Protein AF-A0A1I0YU91-F1 (afdb_monomer_lite)

Sequence (178 aa):
MAIYSHGQEFSTRDGQRTQSIIDIECTSETIYVFPGTLSENDIVLKYRANNSRRRTPKHIHFTIDLLIKKEHNATLVNSFIDTLLTRWNSIQGLTSRDYNLLLNNLVISRDAQILQDYRELNNYGDYSVEFLLNFGELLMLQEKTNRADAYMFRNVMTNIRNDGDIYSIVSSATHNGR

Structure (mmCIF, N/CA/C/O backbone):
data_AF-A0A1I0YU91-F1
#
_entry.id   AF-A0A1I0YU91-F1
#
loop_
_atom_site.group_PDB
_atom_site.id
_atom_site.type_symbol
_atom_site.label_atom_id
_atom_site.label_alt_id
_atom_site.label_comp_id
_atom_site.label_asym_id
_atom_site.label_entity_id
_atom_site.label_seq_id
_atom_site.pdbx_PDB_ins_code
_atom_site.Cartn_x
_atom_site.Cartn_y
_atom_site.Cartn_z
_atom_site.occupancy
_atom_site.B_iso_or_equiv
_atom_site.auth_seq_id
_atom_site.auth_comp_id
_atom_site.auth_asym_id
_atom_site.auth_atom_id
_atom_site.pdbx_PDB_model_num
ATOM 1 N N . MET A 1 1 ? 7.831 -5.182 13.499 1.00 86.50 1 MET A N 1
ATOM 2 C CA . MET A 1 1 ? 8.518 -4.333 12.512 1.00 86.50 1 MET A CA 1
ATOM 3 C C . MET A 1 1 ? 8.938 -5.234 11.381 1.00 86.50 1 MET A C 1
ATOM 5 O O . MET A 1 1 ? 9.572 -6.251 11.650 1.00 86.50 1 MET A O 1
ATOM 9 N N . ALA A 1 2 ? 8.550 -4.864 10.164 1.00 94.88 2 ALA A N 1
ATOM 10 C CA . ALA A 1 2 ? 8.767 -5.681 8.988 1.00 94.88 2 ALA A CA 1
ATOM 11 C C . ALA A 1 2 ? 10.259 -5.814 8.674 1.00 94.88 2 ALA A C 1
ATOM 13 O O . ALA A 1 2 ? 11.050 -4.903 8.944 1.00 94.88 2 ALA A O 1
ATOM 14 N N . ILE A 1 3 ? 10.628 -6.944 8.078 1.00 97.12 3 ILE A N 1
ATOM 15 C CA . ILE A 1 3 ? 11.979 -7.203 7.585 1.00 97.12 3 ILE A CA 1
ATOM 16 C C . ILE A 1 3 ? 11.987 -6.960 6.079 1.00 97.12 3 ILE A C 1
ATOM 18 O O . ILE A 1 3 ? 11.146 -7.482 5.352 1.00 97.12 3 ILE A O 1
ATOM 22 N N . TYR A 1 4 ? 12.948 -6.165 5.615 1.00 97.94 4 TYR A N 1
ATOM 23 C CA . TYR A 1 4 ? 13.110 -5.796 4.211 1.00 97.94 4 TYR A CA 1
ATOM 24 C C . TYR A 1 4 ? 14.356 -6.483 3.665 1.00 97.94 4 TYR A C 1
ATOM 26 O O . TYR A 1 4 ? 15.432 -6.379 4.258 1.00 97.94 4 TYR A O 1
ATOM 34 N N . SER A 1 5 ? 14.220 -7.184 2.545 1.00 97.75 5 SER A N 1
ATOM 35 C CA . SER A 1 5 ? 15.325 -7.915 1.929 1.00 97.75 5 SER A CA 1
ATOM 36 C C . SER A 1 5 ? 15.319 -7.765 0.414 1.00 97.75 5 SER A C 1
ATOM 38 O O . SER A 1 5 ? 14.278 -7.521 -0.200 1.00 97.75 5 SER A O 1
ATOM 40 N N . HIS A 1 6 ? 16.500 -7.889 -0.197 1.00 97.75 6 HIS A N 1
ATOM 41 C CA . HIS A 1 6 ? 16.594 -7.985 -1.652 1.00 97.75 6 HIS A CA 1
ATOM 42 C C . HIS A 1 6 ? 15.742 -9.158 -2.120 1.00 97.75 6 HIS A C 1
ATOM 44 O O . HIS A 1 6 ? 15.790 -10.220 -1.501 1.00 97.75 6 HIS A O 1
ATOM 50 N N . GLY A 1 7 ? 14.982 -8.959 -3.193 1.00 94.62 7 GLY A N 1
ATOM 51 C CA . GLY A 1 7 ? 14.026 -9.961 -3.632 1.00 94.62 7 GLY A CA 1
ATOM 52 C C . GLY A 1 7 ? 14.691 -11.291 -3.979 1.00 94.62 7 GLY A C 1
ATOM 53 O O . GLY A 1 7 ? 15.683 -11.333 -4.705 1.00 94.62 7 GLY A O 1
ATOM 54 N N . GLN A 1 8 ? 14.163 -12.384 -3.442 1.00 94.44 8 GLN A N 1
ATOM 55 C CA . GLN A 1 8 ? 14.633 -13.756 -3.675 1.00 94.44 8 GLN A CA 1
ATOM 56 C C . GLN A 1 8 ? 13.560 -14.601 -4.362 1.00 94.44 8 GLN A C 1
ATOM 58 O O . GLN A 1 8 ? 13.824 -15.703 -4.849 1.00 94.44 8 GLN A O 1
ATOM 63 N N . GLU A 1 9 ? 12.339 -14.078 -4.420 1.00 95.44 9 GLU A N 1
ATOM 64 C CA . GLU A 1 9 ? 11.201 -14.753 -4.999 1.00 95.44 9 GLU A CA 1
ATOM 65 C C . GLU A 1 9 ? 11.115 -14.578 -6.505 1.00 95.44 9 GLU A C 1
ATOM 67 O O . GLU A 1 9 ? 11.491 -13.564 -7.087 1.00 95.44 9 GLU A O 1
ATOM 72 N N . PHE A 1 10 ? 10.539 -15.585 -7.155 1.00 94.00 10 PHE A N 1
ATOM 73 C CA . PHE A 1 10 ? 10.333 -15.572 -8.594 1.00 94.00 10 PHE A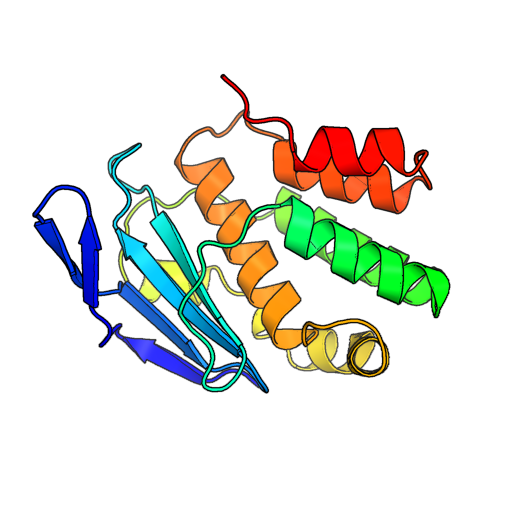 CA 1
ATOM 74 C C . PHE A 1 10 ? 8.849 -15.635 -8.928 1.00 94.00 10 PHE A C 1
ATOM 76 O O . PHE A 1 10 ? 8.046 -16.277 -8.245 1.00 94.00 10 PHE A O 1
ATOM 83 N N . SER A 1 11 ? 8.478 -14.977 -10.017 1.00 90.38 11 SER A N 1
ATOM 84 C CA . SER A 1 11 ? 7.151 -15.041 -10.607 1.00 90.38 11 SER A CA 1
ATOM 85 C C . SER A 1 11 ? 7.287 -15.247 -12.107 1.00 90.38 11 SER A C 1
ATOM 87 O O . SER A 1 11 ? 8.158 -14.668 -12.741 1.00 90.38 11 SER A O 1
ATOM 89 N N . THR A 1 12 ? 6.403 -16.055 -12.688 1.00 87.12 12 THR A N 1
ATOM 90 C CA . THR A 1 12 ? 6.290 -16.161 -14.147 1.00 87.12 12 THR A CA 1
ATOM 91 C C . THR A 1 12 ? 5.078 -15.364 -14.605 1.00 87.12 12 THR A C 1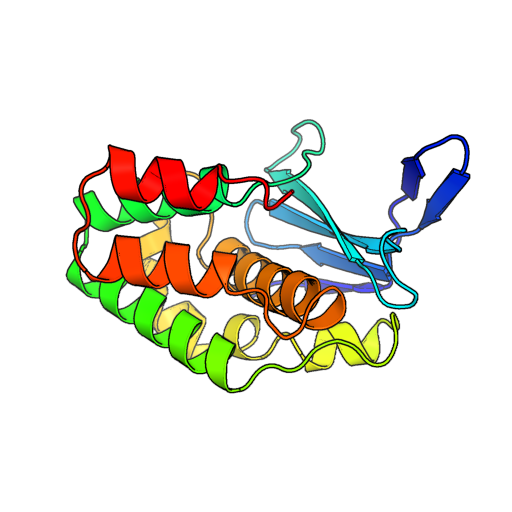
ATOM 93 O O . THR A 1 12 ? 3.994 -15.508 -14.033 1.00 87.12 12 THR A O 1
ATOM 96 N N . ARG A 1 13 ? 5.265 -14.504 -15.603 1.00 76.75 13 ARG A N 1
ATOM 97 C CA . ARG A 1 13 ? 4.205 -13.752 -16.280 1.00 76.75 13 ARG A CA 1
ATOM 98 C C . ARG A 1 13 ? 4.526 -13.740 -17.771 1.00 76.75 13 ARG A C 1
ATOM 100 O O . ARG A 1 13 ? 5.659 -13.459 -18.135 1.00 76.75 13 ARG A O 1
ATOM 107 N N . ASP A 1 14 ? 3.557 -14.108 -18.605 1.00 76.38 14 ASP A N 1
ATOM 108 C CA . A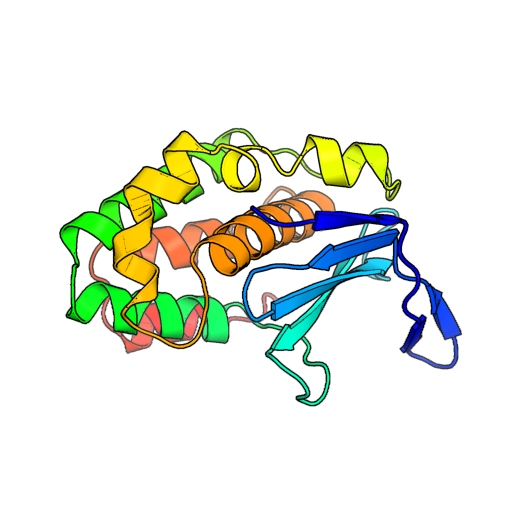SP A 1 14 ? 3.695 -14.124 -20.070 1.00 76.38 14 ASP A CA 1
ATOM 109 C C . ASP A 1 14 ? 4.936 -14.901 -20.567 1.00 76.38 14 ASP A C 1
ATOM 111 O O . ASP A 1 14 ? 5.626 -14.503 -21.499 1.00 76.38 14 ASP A O 1
ATOM 115 N N . GLY A 1 15 ? 5.257 -16.015 -19.894 1.00 80.06 15 GLY A N 1
ATOM 116 C CA . GLY A 1 15 ? 6.422 -16.859 -20.196 1.00 80.06 15 GLY A CA 1
ATOM 117 C C . GLY A 1 15 ? 7.768 -16.314 -19.703 1.00 80.06 15 GLY A C 1
ATOM 118 O O . GLY A 1 15 ? 8.759 -17.040 -19.730 1.00 80.06 15 GLY A O 1
ATOM 119 N N . GLN A 1 16 ? 7.815 -15.082 -19.191 1.00 84.44 16 GLN A N 1
ATOM 120 C CA . GLN A 1 16 ? 9.017 -14.489 -18.615 1.00 84.44 16 GLN A CA 1
ATOM 121 C C . GLN A 1 16 ? 9.064 -14.705 -17.104 1.00 84.44 16 GLN A C 1
ATOM 123 O O . GLN A 1 16 ? 8.110 -14.421 -16.373 1.00 84.44 16 GLN A O 1
ATOM 128 N N . ARG A 1 17 ? 10.201 -15.217 -16.627 1.00 91.50 17 ARG A N 1
ATOM 129 C CA . ARG A 1 17 ? 10.486 -15.375 -15.200 1.00 91.50 17 ARG A CA 1
ATOM 130 C C . ARG A 1 17 ? 11.158 -14.105 -14.691 1.00 91.50 17 ARG A C 1
ATOM 132 O O . ARG A 1 17 ? 12.274 -13.800 -15.097 1.00 91.50 17 ARG A O 1
ATOM 139 N N . THR A 1 18 ? 10.493 -13.397 -13.787 1.00 93.00 18 THR A N 1
ATOM 140 C CA . THR A 1 18 ? 11.031 -12.213 -13.114 1.00 93.00 18 THR A CA 1
ATOM 141 C C . THR A 1 18 ? 11.315 -12.520 -11.651 1.00 93.00 18 THR A C 1
ATOM 143 O O . THR A 1 18 ? 10.581 -13.272 -11.002 1.00 93.00 18 THR A O 1
ATOM 146 N N . GLN A 1 19 ? 12.409 -11.961 -11.145 1.00 95.81 19 GLN A N 1
ATOM 147 C CA . GLN A 1 19 ? 12.736 -11.953 -9.722 1.00 95.81 19 GLN A CA 1
ATOM 148 C C . GLN A 1 19 ? 12.067 -10.742 -9.066 1.00 95.81 19 GLN A C 1
ATOM 150 O O . GLN A 1 19 ? 11.861 -9.718 -9.727 1.00 95.81 19 GLN A O 1
ATOM 155 N N . SER A 1 20 ? 11.689 -10.855 -7.798 1.00 97.50 20 SER A N 1
ATOM 156 C CA . SER A 1 20 ? 11.265 -9.699 -7.019 1.00 97.50 20 SER A CA 1
ATOM 157 C C . SER A 1 20 ? 12.436 -8.735 -6.808 1.00 97.50 20 SER A C 1
ATOM 159 O O . SER A 1 20 ? 13.605 -9.111 -6.829 1.00 97.50 20 SER A O 1
ATOM 161 N N . ILE A 1 21 ? 12.115 -7.459 -6.637 1.00 97.62 21 ILE A N 1
ATOM 162 C CA . ILE A 1 21 ? 13.064 -6.383 -6.356 1.00 97.62 21 ILE A CA 1
ATOM 163 C C . ILE A 1 21 ? 13.286 -6.295 -4.842 1.00 97.62 21 ILE A C 1
ATOM 165 O O . ILE A 1 21 ? 14.420 -6.215 -4.373 1.00 97.62 21 ILE A O 1
ATOM 169 N N . ILE A 1 22 ? 12.191 -6.346 -4.081 1.00 98.25 22 ILE A N 1
ATOM 170 C CA . ILE A 1 22 ? 12.165 -6.311 -2.620 1.00 98.25 22 ILE A CA 1
ATOM 171 C C . ILE A 1 22 ? 11.114 -7.294 -2.103 1.00 98.25 22 ILE A C 1
ATOM 173 O O . ILE A 1 22 ? 9.990 -7.342 -2.621 1.00 98.25 22 ILE A O 1
ATOM 177 N N . ASP A 1 23 ? 11.502 -8.043 -1.074 1.00 97.81 23 ASP A N 1
ATOM 178 C CA . ASP A 1 23 ? 10.632 -8.921 -0.298 1.00 97.81 23 ASP A CA 1
ATOM 179 C C . ASP A 1 23 ? 10.502 -8.340 1.114 1.00 97.81 23 ASP A C 1
ATOM 181 O O . ASP A 1 23 ? 11.503 -8.002 1.756 1.00 97.81 23 ASP A O 1
ATOM 185 N N . ILE A 1 24 ? 9.259 -8.185 1.572 1.00 97.81 24 ILE A N 1
ATOM 186 C CA . ILE A 1 24 ? 8.913 -7.539 2.839 1.00 97.81 24 ILE A CA 1
ATOM 187 C C . ILE A 1 24 ? 8.158 -8.544 3.696 1.00 97.81 24 ILE A C 1
ATOM 189 O O . ILE A 1 24 ? 7.021 -8.901 3.384 1.00 97.81 24 ILE A O 1
ATOM 193 N N . GLU A 1 25 ? 8.782 -8.997 4.772 1.00 96.75 25 GLU A N 1
ATOM 194 C CA . GLU A 1 25 ? 8.171 -9.893 5.748 1.00 96.75 25 GLU A CA 1
ATOM 195 C C . GLU A 1 25 ? 7.505 -9.060 6.842 1.00 96.75 25 GLU A C 1
ATOM 197 O O . GLU A 1 25 ? 8.177 -8.458 7.679 1.00 96.75 25 GLU A O 1
ATOM 202 N N . CYS A 1 26 ? 6.177 -8.997 6.802 1.00 95.06 26 CYS A N 1
ATOM 203 C CA . CYS A 1 26 ? 5.336 -8.457 7.860 1.00 95.06 26 CYS A CA 1
ATOM 204 C C . CYS A 1 26 ? 5.009 -9.553 8.892 1.00 95.06 26 CYS A C 1
ATOM 206 O O . CYS A 1 26 ? 5.435 -10.702 8.781 1.00 95.06 26 CYS A O 1
ATOM 208 N N . THR A 1 27 ? 4.204 -9.199 9.891 1.00 89.44 27 THR A N 1
ATOM 209 C CA . THR A 1 27 ? 3.836 -10.079 11.010 1.00 89.44 27 THR A CA 1
ATOM 210 C C . THR A 1 27 ? 3.194 -11.405 10.571 1.00 89.44 27 THR A C 1
ATOM 212 O O . THR A 1 27 ? 3.602 -12.461 11.049 1.00 89.44 27 THR A O 1
ATOM 215 N N . SER A 1 28 ? 2.213 -11.372 9.664 1.00 89.38 28 SER A N 1
ATOM 216 C CA . SER A 1 28 ? 1.515 -12.567 9.147 1.00 89.38 28 SER A CA 1
ATOM 217 C C . SER A 1 28 ? 1.539 -12.665 7.621 1.00 89.38 28 SER A C 1
ATOM 219 O O . SER A 1 28 ? 1.053 -13.635 7.034 1.00 89.38 28 SER A O 1
ATOM 221 N N . GLU A 1 29 ? 2.109 -11.668 6.954 1.00 94.00 29 GLU A N 1
ATOM 222 C CA . GLU A 1 29 ? 2.098 -11.525 5.509 1.00 94.00 29 GLU A CA 1
ATOM 223 C C . GLU A 1 29 ? 3.507 -11.321 4.970 1.00 94.00 29 GLU A C 1
ATOM 225 O O . GLU A 1 29 ? 4.351 -10.698 5.599 1.00 94.00 29 GLU A O 1
ATOM 230 N N . THR A 1 30 ? 3.748 -11.780 3.749 1.00 95.75 30 THR A N 1
ATOM 231 C CA . THR A 1 30 ? 4.932 -11.392 2.984 1.00 95.75 30 THR A CA 1
ATOM 232 C C . THR A 1 30 ? 4.489 -10.682 1.717 1.00 95.75 30 THR A C 1
ATOM 234 O O . THR A 1 30 ? 3.670 -11.224 0.966 1.00 95.75 30 THR A O 1
ATOM 237 N N . ILE A 1 31 ? 5.015 -9.484 1.474 1.00 96.44 31 ILE A N 1
ATOM 238 C CA . ILE A 1 31 ? 4.817 -8.719 0.241 1.00 96.44 31 ILE A CA 1
ATOM 239 C C . ILE A 1 31 ? 6.029 -8.936 -0.662 1.00 96.44 31 ILE A C 1
ATOM 241 O O . ILE A 1 31 ? 7.169 -8.926 -0.215 1.00 96.44 31 ILE A O 1
ATOM 245 N N . TYR A 1 32 ? 5.764 -9.104 -1.949 1.00 97.06 32 TYR A N 1
ATOM 246 C CA . TYR A 1 32 ? 6.754 -9.288 -2.996 1.00 97.06 32 TYR A CA 1
ATOM 247 C C . TYR A 1 32 ? 6.515 -8.241 -4.076 1.00 97.06 32 TYR A C 1
ATOM 249 O O . TYR A 1 32 ? 5.424 -8.180 -4.658 1.00 97.06 32 TYR A O 1
ATOM 257 N N . VAL A 1 33 ? 7.529 -7.435 -4.368 1.00 97.38 33 VAL A N 1
ATOM 258 C CA . VAL A 1 33 ? 7.449 -6.401 -5.403 1.00 97.38 33 VAL A CA 1
ATOM 259 C C . VAL A 1 33 ? 8.194 -6.889 -6.634 1.00 97.38 33 VAL A C 1
ATOM 261 O O . VAL A 1 33 ? 9.400 -7.089 -6.586 1.00 97.38 33 VAL A O 1
ATOM 264 N N . PHE A 1 34 ? 7.490 -7.093 -7.742 1.00 96.12 34 PHE A N 1
ATOM 265 C CA . PHE A 1 34 ? 8.072 -7.541 -9.009 1.00 96.12 34 PHE A CA 1
ATOM 266 C C . PHE A 1 34 ? 8.144 -6.398 -10.024 1.00 96.12 34 PHE A C 1
ATOM 268 O O . PHE A 1 34 ? 7.319 -5.485 -9.964 1.00 96.12 34 PHE A O 1
ATOM 275 N N . PRO A 1 35 ? 9.047 -6.468 -11.017 1.00 95.06 35 PRO A N 1
ATOM 276 C CA . PRO A 1 35 ? 8.972 -5.609 -12.189 1.00 95.06 35 PRO A CA 1
ATOM 277 C C . PRO A 1 35 ? 7.639 -5.812 -12.922 1.00 95.06 35 PRO A C 1
ATOM 279 O O . PRO A 1 35 ? 7.258 -6.935 -13.265 1.00 95.06 35 PRO A O 1
ATOM 282 N N . GLY A 1 36 ? 6.923 -4.716 -13.137 1.00 92.62 36 GLY A N 1
ATOM 283 C CA . GLY A 1 36 ? 5.753 -4.630 -13.995 1.00 92.62 36 GLY A CA 1
ATOM 284 C C . GLY A 1 36 ? 6.094 -4.327 -15.455 1.00 92.62 36 GLY A C 1
ATOM 285 O O . GLY A 1 36 ? 7.263 -4.233 -15.840 1.00 92.62 36 GLY A O 1
ATOM 286 N N . THR A 1 37 ? 5.055 -4.208 -16.277 1.00 90.81 37 THR A N 1
ATOM 287 C CA . THR A 1 37 ? 5.162 -4.086 -17.742 1.00 90.81 37 THR A CA 1
ATOM 288 C C . THR A 1 37 ? 4.408 -2.882 -18.301 1.00 90.81 37 THR A C 1
ATOM 290 O O . THR A 1 37 ? 4.426 -2.682 -19.510 1.00 90.81 37 THR A O 1
ATOM 293 N N . LEU A 1 38 ? 3.709 -2.110 -17.461 1.00 88.69 38 LEU A N 1
ATOM 294 C CA . LEU A 1 38 ? 2.904 -0.972 -17.909 1.00 88.69 38 LEU A CA 1
ATOM 295 C C . LEU A 1 38 ? 3.769 0.240 -18.294 1.00 88.69 38 LEU A C 1
ATOM 297 O O . LEU A 1 38 ? 3.427 0.970 -19.218 1.00 88.69 38 LEU A O 1
ATOM 301 N N . SER A 1 39 ? 4.892 0.437 -17.603 1.00 90.69 39 SER A N 1
ATOM 302 C CA . SER A 1 39 ? 5.862 1.512 -17.828 1.00 90.69 39 SER A CA 1
ATOM 303 C C . SER A 1 39 ? 7.278 1.061 -17.442 1.00 90.69 39 SER A C 1
ATOM 305 O O . SER A 1 39 ? 7.458 0.007 -16.823 1.00 90.69 39 SER A O 1
ATOM 307 N N . GLU A 1 40 ? 8.296 1.858 -17.788 1.00 91.75 40 GLU A N 1
ATOM 308 C CA . GLU A 1 40 ? 9.706 1.555 -17.486 1.00 91.75 40 GLU A CA 1
ATOM 309 C C . GLU A 1 40 ? 9.974 1.366 -15.992 1.00 91.75 40 GLU A C 1
ATOM 311 O O . GLU A 1 40 ? 10.864 0.596 -15.644 1.00 91.75 40 GLU A O 1
ATOM 316 N N . ASN A 1 41 ? 9.194 2.007 -15.117 1.00 94.75 41 ASN A N 1
ATOM 317 C CA . ASN A 1 41 ? 9.340 1.889 -13.669 1.00 94.75 41 ASN A CA 1
ATOM 318 C C . ASN A 1 41 ? 8.147 1.220 -12.974 1.00 94.75 41 ASN A C 1
ATOM 320 O O . ASN A 1 41 ? 8.078 1.198 -11.747 1.00 94.75 41 ASN A O 1
ATOM 324 N N . ASP A 1 42 ? 7.253 0.592 -13.741 1.00 93.75 42 ASP A N 1
ATOM 325 C CA . ASP A 1 42 ? 6.087 -0.115 -13.212 1.00 93.75 42 ASP A CA 1
ATOM 326 C C . ASP A 1 42 ? 6.479 -1.246 -12.255 1.00 93.75 42 ASP A C 1
ATOM 328 O O . ASP A 1 42 ? 7.371 -2.053 -12.541 1.00 93.75 42 ASP A O 1
ATOM 332 N N . ILE A 1 43 ? 5.750 -1.365 -11.154 1.00 94.94 43 ILE A N 1
ATOM 333 C CA . ILE A 1 43 ? 5.898 -2.448 -10.187 1.00 94.94 43 ILE A CA 1
ATOM 334 C C . ILE A 1 43 ? 4.588 -3.216 -10.059 1.00 94.94 43 ILE A C 1
ATOM 336 O O . ILE A 1 43 ? 3.497 -2.661 -10.129 1.00 94.94 43 ILE A O 1
ATOM 340 N N . VAL A 1 44 ? 4.694 -4.520 -9.835 1.00 93.69 44 VAL A N 1
ATOM 341 C CA . VAL A 1 44 ? 3.555 -5.401 -9.589 1.00 93.69 44 VAL A CA 1
ATOM 342 C C . VAL A 1 44 ? 3.689 -5.989 -8.204 1.00 93.69 44 VAL A C 1
ATOM 344 O O . VAL A 1 44 ? 4.654 -6.687 -7.894 1.00 93.69 44 VAL A O 1
ATOM 347 N N . LEU A 1 45 ? 2.671 -5.749 -7.389 1.00 94.12 45 LEU A N 1
ATOM 348 C CA . LEU A 1 45 ? 2.619 -6.267 -6.037 1.00 94.12 45 LEU A CA 1
ATOM 349 C C . LEU A 1 45 ? 2.013 -7.667 -6.035 1.00 94.12 45 LEU A C 1
ATOM 351 O O . LEU A 1 45 ? 0.994 -7.948 -6.673 1.00 94.12 45 LEU A O 1
ATOM 355 N N . LYS A 1 46 ? 2.633 -8.555 -5.271 1.00 94.19 46 LYS A N 1
ATOM 356 C CA . LYS A 1 46 ? 2.042 -9.817 -4.845 1.00 94.19 46 LYS A CA 1
ATOM 357 C C . LYS A 1 46 ? 2.209 -9.939 -3.346 1.00 94.19 46 LYS A C 1
ATOM 359 O O . LYS A 1 46 ? 3.132 -9.377 -2.778 1.00 94.19 46 LYS A O 1
ATOM 364 N N . TYR A 1 47 ? 1.343 -10.706 -2.710 1.00 94.12 47 TYR A N 1
ATOM 365 C CA . TYR A 1 47 ? 1.513 -11.021 -1.300 1.00 94.12 47 TYR A CA 1
ATOM 366 C C . TYR A 1 47 ? 1.093 -12.448 -1.003 1.00 94.12 47 TYR A C 1
ATOM 368 O O . TYR A 1 47 ? 0.427 -13.114 -1.805 1.00 94.12 47 TYR A O 1
ATOM 376 N N . ARG A 1 48 ? 1.502 -12.919 0.163 1.00 92.44 48 ARG A N 1
ATOM 377 C CA . ARG A 1 48 ? 1.093 -14.190 0.732 1.00 92.44 48 ARG A CA 1
ATOM 378 C C . ARG A 1 48 ? 0.785 -13.959 2.206 1.00 92.44 48 ARG A C 1
ATOM 380 O O . ARG A 1 48 ? 1.668 -13.535 2.933 1.00 92.44 48 ARG A O 1
ATOM 387 N N . ALA A 1 49 ? -0.441 -14.247 2.630 1.00 88.06 49 ALA A N 1
ATOM 388 C CA . ALA A 1 49 ? -0.785 -14.311 4.048 1.00 88.06 49 ALA A CA 1
ATOM 389 C C . ALA A 1 49 ? -0.540 -15.740 4.547 1.00 88.06 49 ALA A C 1
ATOM 391 O O . ALA A 1 49 ? -1.075 -16.687 3.961 1.00 88.06 49 ALA A O 1
ATOM 392 N N . ASN A 1 50 ? 0.261 -15.924 5.592 1.00 78.12 50 ASN A N 1
ATOM 393 C CA . ASN A 1 50 ? 0.628 -17.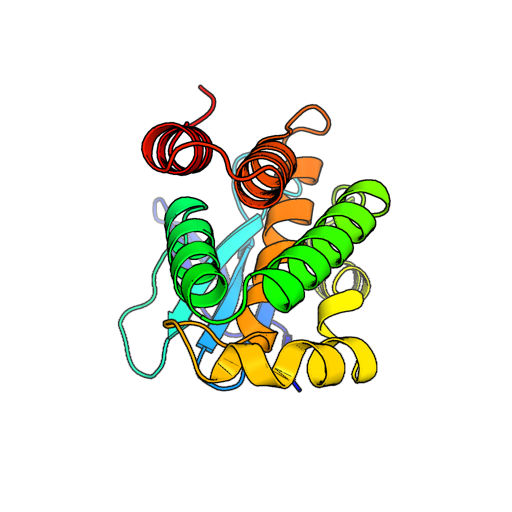238 6.131 1.00 78.12 50 ASN A CA 1
ATOM 394 C C . ASN A 1 50 ? 1.190 -18.188 5.042 1.00 78.12 50 ASN A C 1
ATOM 396 O O . ASN A 1 50 ? 1.752 -17.754 4.040 1.00 78.12 50 ASN A O 1
ATOM 400 N N . ASN A 1 51 ? 1.003 -19.503 5.176 1.00 74.75 51 ASN A N 1
ATOM 401 C CA . ASN A 1 51 ? 1.379 -20.493 4.153 1.00 74.75 51 ASN A CA 1
ATOM 402 C C . ASN A 1 51 ? 0.363 -20.602 2.995 1.00 74.75 51 ASN A C 1
ATOM 404 O O . ASN A 1 51 ? 0.247 -21.646 2.352 1.00 74.75 51 ASN A O 1
ATOM 408 N N . SER A 1 52 ? -0.414 -19.547 2.727 1.00 84.25 52 SER A N 1
ATOM 409 C CA . SER A 1 52 ? -1.420 -19.570 1.661 1.00 84.25 52 SER A CA 1
ATOM 410 C C . SER A 1 52 ? -0.803 -19.427 0.263 1.00 84.25 52 SER A C 1
ATOM 412 O O . SER A 1 52 ? 0.382 -19.149 0.072 1.00 84.25 52 SER A O 1
ATOM 414 N N . ARG A 1 53 ? -1.622 -19.621 -0.776 1.00 85.38 53 ARG A N 1
ATOM 415 C CA . ARG A 1 53 ? -1.195 -19.382 -2.162 1.00 85.38 53 ARG A CA 1
ATOM 416 C C . ARG A 1 53 ? -1.030 -17.878 -2.394 1.00 85.38 53 ARG A C 1
ATOM 418 O O . ARG A 1 53 ? -1.981 -17.131 -2.180 1.00 85.38 53 ARG A O 1
ATOM 425 N N . ARG A 1 54 ? 0.107 -17.472 -2.970 1.00 87.88 54 ARG A N 1
ATOM 426 C CA . ARG A 1 54 ? 0.388 -16.087 -3.389 1.00 87.88 54 ARG A CA 1
ATOM 427 C C . ARG A 1 54 ? -0.791 -15.476 -4.169 1.00 87.88 54 ARG A C 1
ATOM 429 O O . ARG A 1 54 ? -1.400 -16.131 -5.024 1.00 87.88 54 ARG A O 1
ATOM 436 N N . ARG A 1 55 ? -1.131 -14.229 -3.854 1.00 86.25 55 ARG A N 1
ATOM 437 C CA . ARG A 1 55 ? -2.239 -13.455 -4.425 1.00 86.25 55 ARG A CA 1
ATOM 438 C C . ARG A 1 55 ? -1.706 -12.175 -5.060 1.00 86.25 55 ARG A C 1
ATOM 440 O O . ARG A 1 55 ? -0.695 -11.633 -4.619 1.00 86.25 55 ARG A O 1
ATOM 447 N N . THR A 1 56 ? -2.412 -11.692 -6.076 1.00 83.12 56 THR A N 1
ATOM 448 C CA . THR A 1 56 ? -2.299 -10.297 -6.504 1.00 83.12 56 THR A CA 1
ATOM 449 C C . THR A 1 56 ? -3.353 -9.515 -5.724 1.00 83.12 56 THR A C 1
ATOM 451 O O . THR A 1 56 ? -4.547 -9.800 -5.872 1.00 83.12 56 THR A O 1
ATOM 454 N N . PRO A 1 57 ? -2.937 -8.601 -4.847 1.00 73.75 57 PRO A N 1
ATOM 455 C CA . PRO A 1 57 ? -3.858 -7.764 -4.106 1.00 73.75 57 PRO A CA 1
ATOM 456 C C . PRO A 1 57 ? -4.544 -6.781 -5.055 1.00 73.75 57 PRO A C 1
ATOM 458 O O . PRO A 1 57 ? -3.984 -6.358 -6.064 1.00 73.75 57 PRO A O 1
ATOM 461 N N . LYS A 1 58 ? -5.784 -6.439 -4.726 1.00 78.19 58 LYS A N 1
ATOM 462 C CA . LYS A 1 58 ? -6.580 -5.419 -5.407 1.00 78.19 58 LYS A CA 1
ATOM 463 C C . LYS A 1 58 ? -6.994 -4.395 -4.361 1.00 78.19 58 LYS A C 1
ATOM 465 O O . LYS A 1 58 ? -7.146 -4.776 -3.199 1.00 78.19 58 LYS A O 1
ATOM 470 N N . HIS A 1 59 ? -7.242 -3.150 -4.773 1.00 77.81 59 HIS A N 1
ATOM 471 C CA . HIS A 1 59 ? -7.711 -2.095 -3.865 1.00 77.81 59 HIS A CA 1
ATOM 472 C C . HIS A 1 59 ? -8.912 -2.547 -3.034 1.00 77.81 59 HIS A C 1
ATOM 474 O O . HIS A 1 59 ? -8.935 -2.309 -1.836 1.00 77.81 59 HIS A O 1
ATOM 480 N N . ILE A 1 60 ? -9.826 -3.326 -3.618 1.00 81.88 60 ILE A N 1
ATOM 481 C CA . ILE A 1 60 ? -10.972 -3.870 -2.887 1.00 81.88 60 ILE A CA 1
ATOM 482 C C . ILE A 1 60 ? -10.611 -4.696 -1.640 1.00 81.88 60 ILE A C 1
ATOM 484 O O . ILE A 1 60 ? -11.295 -4.571 -0.633 1.00 81.88 60 ILE A O 1
ATOM 488 N N . HIS A 1 61 ? -9.541 -5.500 -1.646 1.00 83.75 61 HIS A N 1
ATOM 489 C CA . HIS A 1 61 ? -9.171 -6.272 -0.449 1.00 83.75 61 HIS A CA 1
ATOM 490 C C . HIS A 1 61 ? -8.690 -5.353 0.678 1.00 83.75 61 HIS A C 1
ATOM 492 O O . HIS A 1 61 ? -9.039 -5.567 1.832 1.00 83.75 61 HIS A O 1
ATOM 498 N N . PHE A 1 62 ? -7.929 -4.314 0.326 1.00 87.44 62 PHE A N 1
ATOM 499 C CA . PHE A 1 62 ? -7.477 -3.283 1.258 1.00 87.44 62 PHE A CA 1
ATOM 500 C C . PHE A 1 62 ? -8.661 -2.485 1.827 1.00 87.44 62 PHE A C 1
ATOM 502 O O . PHE A 1 62 ? -8.747 -2.245 3.025 1.00 87.44 62 PHE A O 1
ATOM 509 N N . THR A 1 63 ? -9.613 -2.125 0.967 1.00 90.50 63 THR A N 1
ATOM 510 C CA . THR A 1 63 ? -10.836 -1.408 1.338 1.00 90.50 63 THR A CA 1
ATOM 511 C C . THR A 1 63 ? -11.721 -2.204 2.288 1.00 90.50 63 THR A C 1
ATOM 513 O O . THR A 1 63 ? -12.149 -1.660 3.299 1.00 90.50 63 THR A O 1
ATOM 516 N N . ILE A 1 64 ? -11.995 -3.477 1.982 1.00 91.25 64 ILE A N 1
ATOM 517 C CA . ILE A 1 64 ? -12.841 -4.342 2.819 1.00 91.25 64 ILE A CA 1
ATOM 518 C C . ILE A 1 64 ? -12.258 -4.458 4.230 1.00 91.25 64 ILE A C 1
ATOM 520 O O . ILE A 1 64 ? -12.984 -4.318 5.209 1.00 91.25 64 ILE A O 1
ATOM 524 N N . ASP A 1 65 ? -10.946 -4.655 4.333 1.00 93.75 65 ASP A N 1
ATOM 525 C CA . ASP A 1 65 ? -10.266 -4.795 5.617 1.00 93.75 65 ASP A CA 1
ATOM 526 C C . ASP A 1 65 ? -10.346 -3.513 6.467 1.00 93.75 65 ASP A C 1
ATOM 528 O O . ASP A 1 65 ? -10.678 -3.564 7.654 1.00 93.75 65 ASP A O 1
ATOM 532 N N . LEU A 1 66 ? -10.153 -2.344 5.844 1.00 95.31 66 LEU A N 1
ATOM 533 C CA . LEU A 1 66 ? -10.339 -1.056 6.515 1.00 95.31 66 LEU A CA 1
ATOM 534 C C . LEU A 1 66 ? -11.783 -0.819 6.957 1.00 95.31 66 LEU A C 1
ATOM 536 O O . LEU A 1 66 ? -11.984 -0.268 8.035 1.00 95.31 66 LEU A O 1
ATOM 540 N N . LEU A 1 67 ? -12.778 -1.232 6.166 1.00 95.31 67 LEU A N 1
ATOM 541 C CA . LEU A 1 67 ? -14.187 -1.127 6.555 1.00 95.31 67 LEU A CA 1
ATOM 542 C C . LEU A 1 67 ? -14.491 -1.988 7.785 1.00 95.31 67 LEU A C 1
ATOM 544 O O . LEU A 1 67 ? -15.088 -1.485 8.730 1.00 95.31 67 LEU A O 1
ATOM 548 N N . ILE A 1 68 ? -14.009 -3.235 7.828 1.00 96.00 68 ILE A N 1
ATOM 549 C CA . ILE A 1 68 ? -14.163 -4.107 9.005 1.00 96.00 68 ILE A CA 1
ATOM 550 C C . ILE A 1 68 ? -13.530 -3.455 10.239 1.00 96.00 68 ILE A C 1
ATOM 552 O O . ILE A 1 68 ? -14.171 -3.343 11.281 1.00 96.00 68 ILE A O 1
ATOM 556 N N . LYS A 1 69 ? -12.289 -2.966 10.130 1.00 97.62 69 LYS A N 1
ATOM 557 C CA . LYS A 1 69 ? -11.623 -2.252 11.232 1.00 97.62 69 LYS A CA 1
ATOM 558 C C . LYS A 1 69 ? -12.395 -0.992 11.648 1.00 97.62 69 LYS A C 1
ATOM 560 O O . LYS A 1 69 ? -12.426 -0.662 12.833 1.00 97.62 69 LYS A O 1
ATOM 565 N N . LYS A 1 70 ? -13.028 -0.298 10.694 1.00 96.19 70 LYS A N 1
ATOM 566 C CA . LYS A 1 70 ? -13.780 0.942 10.927 1.00 96.19 70 LYS A CA 1
ATOM 567 C C . LYS A 1 70 ? -15.063 0.701 11.721 1.00 96.19 70 LYS A C 1
ATOM 569 O O . LYS A 1 70 ? -15.355 1.501 12.604 1.00 96.19 70 LYS A O 1
ATOM 574 N N . GLU A 1 71 ? -15.760 -0.408 11.475 1.00 95.56 71 GLU A N 1
ATOM 575 C CA . GLU A 1 71 ? -16.926 -0.824 12.274 1.00 95.56 71 GLU A CA 1
ATOM 576 C C . GLU A 1 71 ? -16.577 -1.014 13.761 1.00 95.56 71 GLU A C 1
ATOM 578 O O . GLU A 1 71 ? -17.405 -0.770 14.635 1.00 95.56 71 GLU A O 1
ATOM 583 N N . HIS A 1 72 ? -15.335 -1.406 14.068 1.00 96.88 72 HIS A N 1
ATOM 584 C CA . HIS A 1 72 ? -14.876 -1.593 15.446 1.00 96.88 72 HIS A CA 1
ATOM 585 C C . HIS A 1 72 ? -14.291 -0.327 16.081 1.00 96.88 72 HIS A C 1
ATOM 587 O O . HIS A 1 72 ? -14.533 -0.067 17.259 1.00 96.88 72 HIS A O 1
ATOM 593 N N . ASN A 1 73 ? -13.509 0.460 15.335 1.00 97.25 73 ASN A N 1
ATOM 594 C CA . ASN A 1 73 ? -12.905 1.691 15.844 1.00 97.25 73 ASN A CA 1
ATOM 595 C C . ASN A 1 73 ? -12.788 2.758 14.743 1.00 97.25 73 ASN A C 1
ATOM 597 O O . ASN A 1 73 ? -11.722 2.990 14.162 1.00 97.25 73 ASN A O 1
ATOM 601 N N . ALA A 1 74 ? -13.906 3.433 14.465 1.00 96.81 74 ALA A N 1
ATOM 602 C CA . ALA A 1 74 ? -13.989 4.419 13.392 1.00 96.81 74 ALA A CA 1
ATOM 603 C C . ALA A 1 74 ? -13.021 5.595 13.569 1.00 96.81 74 ALA A C 1
ATOM 605 O O . ALA A 1 74 ? -12.417 6.050 12.597 1.00 96.81 74 ALA A O 1
ATOM 606 N N . THR A 1 75 ? -12.834 6.068 14.803 1.00 97.69 75 THR A N 1
ATOM 607 C CA . THR A 1 75 ? -11.917 7.173 15.117 1.00 97.69 75 THR A CA 1
ATOM 608 C C . THR A 1 75 ? -10.478 6.815 14.757 1.00 97.69 75 THR A C 1
ATOM 610 O O . THR A 1 75 ? -9.804 7.591 14.075 1.00 97.69 75 THR A O 1
ATOM 613 N N . LEU A 1 76 ? -10.015 5.629 15.163 1.00 98.31 76 LEU A N 1
ATOM 614 C CA . LEU A 1 76 ? -8.647 5.195 14.905 1.00 98.31 76 LEU A CA 1
ATOM 615 C C . LEU A 1 76 ? -8.411 4.909 13.416 1.00 98.31 76 LEU A C 1
ATOM 617 O O . LEU A 1 76 ? -7.373 5.293 12.881 1.00 98.31 76 LEU A O 1
ATOM 621 N N . VAL A 1 77 ? -9.391 4.323 12.717 1.00 98.12 77 VAL A N 1
ATOM 622 C CA . VAL A 1 77 ? -9.300 4.123 11.260 1.00 98.12 77 VAL A CA 1
ATOM 623 C C . VAL A 1 77 ? -9.310 5.446 10.498 1.00 98.12 77 VAL A C 1
ATOM 625 O O . VAL A 1 77 ? -8.542 5.606 9.553 1.00 98.12 77 VAL A O 1
ATOM 628 N N . ASN A 1 78 ? -10.118 6.425 10.906 1.00 98.00 78 ASN A N 1
ATOM 629 C CA . ASN A 1 78 ? -10.101 7.749 10.284 1.00 98.00 78 ASN A CA 1
ATOM 630 C C . ASN A 1 78 ? -8.727 8.422 10.443 1.00 98.00 78 ASN A C 1
ATOM 632 O O . ASN A 1 78 ? -8.204 8.951 9.465 1.00 98.00 78 ASN A O 1
ATOM 636 N N . SER A 1 79 ? -8.101 8.321 11.623 1.00 98.38 79 SER A N 1
ATOM 637 C CA . SER A 1 79 ? -6.723 8.791 11.832 1.00 98.38 79 SER A CA 1
ATOM 638 C C . SER A 1 79 ? -5.707 8.033 10.965 1.00 98.38 79 SER A C 1
ATOM 640 O O . SER A 1 79 ? -4.841 8.656 10.352 1.00 98.38 79 SER A O 1
ATOM 642 N N . PHE A 1 80 ? -5.833 6.707 10.854 1.00 98.44 80 PHE A N 1
ATOM 643 C CA . PHE A 1 80 ? -4.987 5.884 9.982 1.00 98.44 80 PHE A CA 1
ATOM 644 C C . PHE A 1 80 ? -5.081 6.321 8.513 1.00 98.44 80 PHE A C 1
ATOM 646 O O . PHE A 1 80 ? -4.068 6.482 7.830 1.00 98.44 80 PHE A O 1
ATOM 653 N N . ILE A 1 81 ? -6.299 6.575 8.031 1.00 98.06 81 ILE A N 1
ATOM 654 C CA . ILE A 1 81 ? -6.540 7.070 6.674 1.00 98.06 81 ILE A CA 1
ATOM 655 C C . ILE A 1 81 ? -5.960 8.476 6.484 1.00 98.06 81 ILE A C 1
ATOM 657 O O . ILE A 1 81 ? -5.365 8.743 5.441 1.00 98.06 81 ILE A O 1
ATOM 661 N N . ASP A 1 82 ? -6.075 9.361 7.475 1.00 98.25 82 ASP A N 1
ATOM 662 C CA . ASP A 1 82 ? -5.497 10.709 7.408 1.00 98.25 82 ASP A CA 1
ATOM 663 C C . ASP A 1 82 ? -3.957 10.653 7.283 1.00 98.25 82 ASP A C 1
ATOM 665 O O . ASP A 1 82 ? -3.364 11.401 6.494 1.00 98.25 82 ASP A O 1
ATOM 669 N N . THR A 1 83 ? -3.307 9.694 7.953 1.00 98.38 83 THR A N 1
ATOM 670 C CA . THR A 1 83 ? -1.872 9.397 7.779 1.00 98.38 83 THR A CA 1
ATOM 671 C C . THR A 1 83 ? -1.551 8.914 6.362 1.00 98.38 83 THR A C 1
ATOM 673 O O . THR A 1 83 ? -0.624 9.431 5.729 1.00 98.38 83 THR A O 1
ATOM 676 N N . LEU A 1 84 ? -2.344 7.992 5.803 1.00 97.69 84 LEU A N 1
ATOM 677 C CA . LEU A 1 84 ? -2.174 7.531 4.419 1.00 97.69 84 LEU A CA 1
ATOM 678 C C . LEU A 1 84 ? -2.377 8.658 3.396 1.00 97.69 84 LEU A C 1
ATOM 680 O O . LEU A 1 84 ? -1.617 8.759 2.435 1.00 97.69 84 LEU A O 1
ATOM 684 N N . LEU A 1 85 ? -3.371 9.526 3.593 1.00 96.94 85 LEU A N 1
ATOM 685 C CA . LEU A 1 85 ? -3.640 10.668 2.714 1.00 96.94 85 LEU A CA 1
ATOM 686 C C . LEU A 1 85 ? -2.523 11.717 2.787 1.00 96.94 85 LEU A C 1
ATOM 688 O O . LEU A 1 85 ? -2.128 12.277 1.762 1.00 96.94 85 LEU A O 1
ATOM 692 N N . THR A 1 86 ? -1.963 11.946 3.975 1.00 97.75 86 THR A N 1
ATOM 693 C CA . THR A 1 86 ? -0.785 12.808 4.151 1.00 97.75 86 THR A CA 1
ATOM 694 C C . THR A 1 86 ? 0.417 12.231 3.407 1.00 97.75 86 THR A C 1
ATOM 696 O O . THR A 1 86 ? 1.106 12.947 2.670 1.00 97.75 86 THR A O 1
ATOM 699 N N . ARG A 1 87 ? 0.635 10.913 3.510 1.00 96.81 87 ARG A N 1
ATOM 700 C CA . ARG A 1 87 ? 1.692 10.236 2.755 1.00 96.81 87 ARG A CA 1
ATOM 701 C C . ARG A 1 87 ? 1.464 10.315 1.248 1.00 96.81 87 ARG A C 1
ATOM 703 O O . ARG A 1 87 ? 2.395 10.662 0.525 1.00 96.81 87 ARG A O 1
ATOM 710 N N . TRP A 1 88 ? 0.234 10.109 0.780 1.00 95.81 88 TRP A N 1
ATOM 711 C CA . TRP A 1 88 ? -0.129 10.247 -0.632 1.00 95.81 88 TRP A CA 1
ATOM 712 C C . TRP A 1 88 ? 0.265 11.613 -1.205 1.00 95.81 88 TRP A C 1
ATOM 714 O O . TRP A 1 88 ? 0.758 11.694 -2.328 1.00 95.81 88 TRP A O 1
ATOM 724 N N . ASN A 1 89 ? 0.085 12.698 -0.451 1.00 94.44 89 ASN A N 1
ATOM 725 C CA . ASN A 1 89 ? 0.422 14.040 -0.931 1.00 94.44 89 ASN A CA 1
ATOM 726 C C . ASN A 1 89 ? 1.938 14.273 -1.063 1.00 94.44 89 ASN A C 1
ATOM 728 O O . ASN A 1 89 ? 2.350 15.069 -1.902 1.00 94.44 89 ASN A O 1
ATOM 732 N N . SER A 1 90 ? 2.763 13.574 -0.276 1.00 94.12 90 SER A N 1
ATOM 733 C CA . SER A 1 90 ? 4.226 13.746 -0.270 1.00 94.12 90 SER A CA 1
ATOM 734 C C . SER A 1 90 ? 4.980 12.752 -1.154 1.00 94.12 90 SER A C 1
ATOM 736 O O . SER A 1 90 ? 6.077 13.058 -1.616 1.00 94.12 90 SER A O 1
ATOM 738 N N . ILE A 1 91 ? 4.423 11.564 -1.391 1.00 93.94 91 ILE A N 1
ATOM 739 C CA . ILE A 1 91 ? 5.096 10.513 -2.158 1.00 93.94 91 ILE A CA 1
ATOM 740 C C . ILE A 1 91 ? 5.127 10.843 -3.656 1.00 93.94 91 ILE A C 1
ATOM 742 O O . ILE A 1 91 ? 4.177 11.416 -4.195 1.00 93.94 91 ILE A O 1
ATOM 746 N N . GLN A 1 92 ? 6.210 10.483 -4.343 1.00 92.81 92 GLN A N 1
ATOM 747 C CA . GLN A 1 92 ? 6.388 10.685 -5.785 1.00 92.81 92 GLN A CA 1
ATOM 748 C C . GLN A 1 92 ? 6.544 9.339 -6.499 1.00 92.81 92 GLN A C 1
ATOM 750 O O . GLN A 1 92 ? 6.862 8.335 -5.867 1.00 92.81 92 GLN A O 1
ATOM 755 N N . GLY A 1 93 ? 6.282 9.314 -7.809 1.00 92.75 93 GLY A N 1
ATOM 756 C CA . GLY A 1 93 ? 6.513 8.126 -8.630 1.00 92.75 93 GLY A CA 1
ATOM 757 C C . GLY A 1 93 ? 7.995 7.743 -8.679 1.00 92.75 93 GLY A C 1
ATOM 758 O O . GLY A 1 93 ? 8.878 8.576 -8.474 1.00 92.75 93 GLY A O 1
ATOM 759 N N . LEU A 1 94 ? 8.265 6.472 -8.955 1.00 94.75 94 LEU A N 1
ATOM 760 C CA . LEU A 1 94 ? 9.610 5.920 -9.022 1.00 94.75 94 LEU A CA 1
ATOM 761 C C . LEU A 1 94 ? 10.340 6.390 -10.283 1.00 94.75 94 LEU A C 1
ATOM 763 O O . LEU A 1 94 ? 9.838 6.265 -11.401 1.00 94.75 94 LEU A O 1
ATOM 767 N N . THR A 1 95 ? 11.573 6.856 -10.101 1.00 94.38 95 THR A N 1
ATOM 768 C CA . THR A 1 95 ? 12.512 7.143 -11.197 1.00 94.38 95 THR A CA 1
ATOM 769 C C . THR A 1 95 ? 13.302 5.910 -11.635 1.00 94.38 95 THR A C 1
ATOM 771 O O . THR A 1 95 ? 13.847 5.899 -12.736 1.00 94.38 95 THR A O 1
ATOM 774 N N . SER A 1 96 ? 13.358 4.877 -10.792 1.00 94.62 96 SER A N 1
ATOM 775 C CA . SER A 1 96 ? 13.993 3.580 -11.051 1.00 94.62 96 SER A CA 1
ATOM 776 C C . SER A 1 96 ? 13.339 2.473 -10.216 1.00 94.62 96 SER A C 1
ATOM 778 O O . SER A 1 96 ? 12.668 2.729 -9.217 1.00 94.62 96 SER A O 1
ATOM 780 N N . ARG A 1 97 ? 13.539 1.213 -10.614 1.00 92.06 97 ARG A N 1
ATOM 781 C CA . ARG A 1 97 ? 13.033 0.018 -9.909 1.00 92.06 97 ARG A CA 1
ATOM 782 C C . ARG A 1 97 ? 14.102 -0.693 -9.088 1.00 92.06 97 ARG A C 1
ATOM 784 O O . ARG A 1 97 ? 14.160 -1.919 -9.077 1.00 92.06 97 ARG A O 1
ATOM 791 N N . ASP A 1 98 ? 14.979 0.058 -8.437 1.00 94.88 98 ASP A N 1
ATOM 792 C CA . ASP A 1 98 ? 16.000 -0.523 -7.572 1.00 94.88 98 ASP A CA 1
ATOM 793 C C . ASP A 1 98 ? 15.509 -0.691 -6.127 1.00 94.88 98 ASP A C 1
ATOM 795 O O . ASP A 1 98 ? 14.598 -0.008 -5.652 1.00 94.88 98 ASP A O 1
ATOM 799 N N . TYR A 1 99 ? 16.141 -1.632 -5.426 1.00 97.12 99 TYR A N 1
ATOM 800 C CA . TYR A 1 99 ? 15.821 -1.977 -4.045 1.00 97.12 99 TYR A CA 1
ATOM 801 C C . TYR A 1 99 ? 15.894 -0.767 -3.100 1.00 97.12 99 TYR A C 1
ATOM 803 O O . TYR A 1 99 ? 14.994 -0.569 -2.284 1.00 97.12 99 TYR A O 1
ATOM 811 N N . ASN A 1 100 ? 16.939 0.057 -3.219 1.00 97.12 100 ASN A N 1
ATOM 812 C CA . ASN A 1 100 ? 17.167 1.169 -2.299 1.00 97.12 100 ASN A CA 1
ATOM 813 C C . ASN A 1 100 ? 16.124 2.268 -2.490 1.00 97.12 100 ASN A C 1
ATOM 815 O O . ASN A 1 100 ? 15.617 2.797 -1.502 1.00 97.12 100 ASN A O 1
ATOM 819 N N . LEU A 1 101 ? 15.766 2.596 -3.733 1.00 96.19 101 LEU A N 1
ATOM 820 C CA . LEU A 1 101 ? 14.745 3.601 -4.004 1.00 96.19 101 LEU A CA 1
ATOM 821 C C . LEU A 1 101 ? 13.368 3.154 -3.504 1.00 96.19 101 LEU A C 1
ATOM 823 O O . LEU A 1 101 ? 12.656 3.964 -2.908 1.00 96.19 101 LEU A O 1
ATOM 827 N N . LEU A 1 102 ? 13.010 1.877 -3.677 1.00 96.88 102 LEU A N 1
ATOM 828 C CA . LEU A 1 102 ? 11.787 1.327 -3.089 1.00 96.88 102 LEU A CA 1
ATOM 829 C C . LEU A 1 102 ? 11.819 1.436 -1.564 1.00 96.88 102 LEU A C 1
ATOM 831 O O . LEU A 1 102 ? 10.930 2.049 -0.981 1.00 96.88 102 LEU A O 1
ATOM 835 N N . LEU A 1 103 ? 12.870 0.920 -0.921 1.00 97.38 103 LEU A N 1
ATOM 836 C CA . LEU A 1 103 ? 13.007 0.924 0.536 1.00 97.38 103 LEU A CA 1
ATOM 837 C C . LEU A 1 103 ? 12.989 2.338 1.141 1.00 97.38 103 LEU A C 1
ATOM 839 O O . LEU A 1 103 ? 12.409 2.549 2.208 1.00 97.38 103 LEU A O 1
ATOM 843 N N . ASN A 1 104 ? 13.612 3.311 0.473 1.00 96.94 104 ASN A N 1
ATOM 844 C CA . ASN A 1 104 ? 13.654 4.704 0.922 1.00 96.94 104 ASN A CA 1
ATOM 845 C C . ASN A 1 104 ? 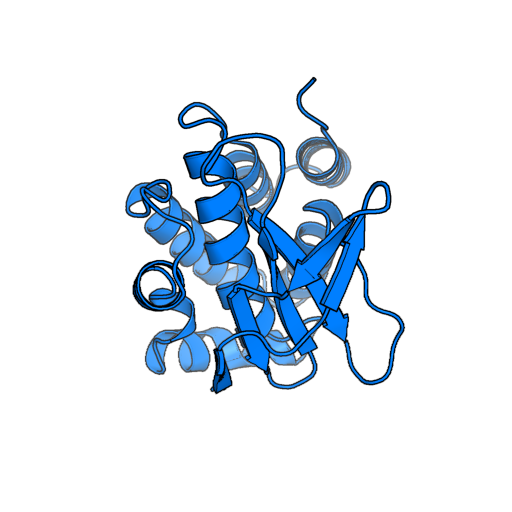12.292 5.403 0.811 1.00 96.94 104 ASN A C 1
ATOM 847 O O . ASN A 1 104 ? 12.050 6.378 1.519 1.00 96.94 104 ASN A O 1
ATOM 851 N N . ASN A 1 105 ? 11.396 4.909 -0.047 1.00 96.81 105 ASN A N 1
ATOM 852 C CA . ASN A 1 105 ? 10.032 5.417 -0.154 1.00 96.81 105 ASN A CA 1
ATOM 853 C C . ASN A 1 105 ? 9.045 4.757 0.824 1.00 96.81 105 ASN A C 1
ATOM 855 O O . ASN A 1 105 ? 7.912 5.225 0.918 1.00 96.81 105 ASN A O 1
ATOM 859 N N . LEU A 1 106 ? 9.443 3.718 1.560 1.00 97.06 106 LEU A N 1
ATOM 860 C CA . LEU A 1 106 ? 8.621 3.077 2.591 1.00 97.06 106 LEU A CA 1
ATOM 861 C C . LEU A 1 106 ? 8.843 3.776 3.938 1.00 97.06 106 LEU A C 1
ATOM 863 O O . LEU A 1 106 ? 9.580 3.293 4.793 1.00 97.06 106 LEU A O 1
ATOM 867 N N . VAL A 1 107 ? 8.291 4.980 4.088 1.00 97.25 107 VAL A N 1
ATOM 868 C CA . VAL A 1 107 ? 8.595 5.876 5.213 1.00 97.25 107 VAL A CA 1
ATOM 869 C C . VAL A 1 107 ? 7.682 5.583 6.395 1.00 97.25 107 VAL A C 1
ATOM 871 O O . VAL A 1 107 ? 8.161 5.232 7.471 1.00 97.25 107 VAL A O 1
ATOM 874 N N . ILE A 1 108 ? 6.364 5.692 6.201 1.00 97.69 108 ILE A N 1
ATOM 875 C CA . ILE A 1 108 ? 5.405 5.555 7.311 1.00 97.69 108 ILE A CA 1
ATOM 876 C C . ILE A 1 108 ? 5.272 4.104 7.777 1.00 97.69 108 ILE A C 1
ATOM 878 O O . ILE A 1 108 ? 4.995 3.847 8.942 1.00 97.69 108 ILE A O 1
ATOM 882 N N . SER A 1 109 ? 5.524 3.143 6.888 1.00 96.81 109 SER A N 1
ATOM 883 C CA . SER A 1 109 ? 5.553 1.712 7.209 1.00 96.81 109 SER A CA 1
ATOM 884 C C . SER A 1 109 ? 6.778 1.277 8.022 1.00 96.81 109 SER A C 1
ATOM 886 O O . SER A 1 109 ? 6.785 0.186 8.599 1.00 96.81 109 SER A O 1
ATOM 888 N N . ARG A 1 110 ? 7.811 2.125 8.091 1.00 97.06 110 ARG A N 1
ATOM 889 C CA . ARG A 1 110 ? 9.036 1.907 8.874 1.00 97.06 110 ARG A CA 1
ATOM 890 C C . ARG A 1 110 ? 9.102 2.758 10.140 1.00 97.06 110 ARG A C 1
ATOM 892 O O . ARG A 1 110 ? 10.032 2.585 10.926 1.00 97.06 110 ARG A O 1
ATOM 899 N N . ASP A 1 111 ? 8.133 3.641 10.351 1.00 97.62 111 ASP A N 1
ATOM 900 C CA . ASP A 1 111 ? 8.045 4.479 11.538 1.00 97.62 111 ASP A CA 1
ATOM 901 C C . ASP A 1 111 ? 7.442 3.684 12.712 1.00 97.62 111 ASP A C 1
ATOM 903 O O . ASP A 1 111 ? 6.293 3.235 12.681 1.00 97.62 111 ASP A O 1
ATOM 907 N N . ALA A 1 112 ? 8.245 3.487 13.759 1.00 96.69 112 ALA A N 1
ATOM 908 C CA . ALA A 1 112 ? 7.853 2.715 14.934 1.00 96.69 112 ALA A CA 1
ATOM 909 C C . ALA A 1 112 ? 6.725 3.377 15.739 1.00 96.69 112 ALA A C 1
ATOM 911 O O . ALA A 1 112 ? 5.915 2.663 16.332 1.00 96.69 112 ALA A O 1
ATOM 912 N N . GLN A 1 113 ? 6.656 4.713 15.753 1.00 97.81 113 GLN A N 1
ATOM 913 C CA . GLN A 1 113 ? 5.598 5.437 16.450 1.00 97.81 113 GLN A CA 1
ATOM 914 C C . GLN A 1 113 ? 4.273 5.257 15.712 1.00 97.81 113 GLN A C 1
ATOM 916 O O . GLN A 1 113 ? 3.294 4.857 16.333 1.00 97.81 113 GLN A O 1
ATOM 921 N N . ILE A 1 114 ? 4.267 5.416 14.384 1.00 97.88 114 ILE A N 1
ATOM 922 C CA . ILE A 1 114 ? 3.076 5.180 13.549 1.00 97.88 114 ILE A CA 1
ATOM 923 C C . ILE A 1 114 ? 2.552 3.746 13.729 1.00 97.88 114 ILE A C 1
ATOM 925 O O . ILE A 1 114 ? 1.354 3.532 13.922 1.00 97.88 114 ILE A O 1
ATOM 929 N N . LEU A 1 115 ? 3.438 2.745 13.708 1.00 97.25 115 LEU A N 1
ATOM 930 C CA . LEU A 1 115 ? 3.052 1.346 13.939 1.00 97.25 115 LEU A CA 1
ATOM 931 C C . LEU A 1 115 ? 2.428 1.132 15.325 1.00 97.25 115 LEU A C 1
ATOM 933 O O . LEU A 1 115 ? 1.488 0.346 15.465 1.00 97.25 115 LEU A O 1
ATOM 937 N N . GLN A 1 116 ? 2.953 1.812 16.344 1.00 97.62 116 GLN A N 1
ATOM 938 C CA . GLN A 1 116 ? 2.457 1.714 17.711 1.00 97.62 116 GLN A CA 1
ATOM 939 C C . GLN A 1 116 ? 1.116 2.438 17.893 1.00 97.62 116 GLN A C 1
ATOM 941 O O . GLN A 1 116 ? 0.229 1.877 18.538 1.00 97.62 116 GLN A O 1
ATOM 946 N N . ASP A 1 117 ? 0.942 3.617 17.293 1.00 98.25 117 ASP A N 1
ATOM 947 C CA . ASP A 1 117 ? -0.286 4.421 17.360 1.00 98.25 117 ASP A CA 1
ATOM 948 C C . ASP A 1 117 ? -1.493 3.650 16.818 1.00 98.25 117 ASP A C 1
ATOM 950 O O . ASP A 1 117 ? -2.588 3.705 17.374 1.00 98.25 117 ASP A O 1
ATOM 954 N N . TYR A 1 118 ? -1.279 2.864 15.762 1.00 98.25 118 TYR A N 1
ATOM 955 C CA . TYR A 1 118 ? -2.337 2.103 15.103 1.00 98.25 118 TYR A CA 1
ATOM 956 C C . TYR A 1 118 ? -2.421 0.642 15.542 1.00 98.25 118 TYR A C 1
ATOM 958 O O . TYR A 1 118 ? -3.274 -0.091 15.043 1.00 98.25 118 TYR A O 1
ATOM 966 N N . ARG A 1 119 ? -1.588 0.198 16.492 1.00 97.06 119 ARG A N 1
ATOM 967 C CA . ARG A 1 119 ? -1.454 -1.218 16.873 1.00 97.06 119 ARG A CA 1
ATOM 968 C C . ARG A 1 119 ? -2.778 -1.889 17.241 1.00 97.06 119 ARG A C 1
ATOM 970 O O . ARG A 1 119 ? -2.937 -3.074 16.952 1.00 97.06 119 ARG A O 1
ATOM 977 N N . GLU A 1 120 ? -3.708 -1.163 17.860 1.00 97.62 120 GLU A N 1
ATOM 978 C CA . GLU A 1 120 ? -5.027 -1.679 18.254 1.00 97.62 120 GLU A CA 1
ATOM 979 C C . GLU A 1 120 ? -5.839 -2.198 17.056 1.00 97.62 120 GLU A C 1
ATOM 981 O O . GLU A 1 120 ? -6.570 -3.180 17.184 1.00 97.62 120 GLU A O 1
ATOM 986 N N . LEU A 1 121 ? -5.648 -1.618 15.866 1.00 97.56 121 LEU A N 1
ATOM 987 C CA . LEU A 1 121 ? -6.331 -2.055 14.650 1.00 97.56 121 LEU A CA 1
ATOM 988 C C . LEU A 1 121 ? -5.956 -3.483 14.233 1.00 97.56 121 LEU A C 1
ATOM 990 O O . LEU A 1 121 ? -6.686 -4.079 13.449 1.00 97.56 121 LEU A O 1
ATOM 994 N N . ASN A 1 122 ? -4.858 -4.058 14.737 1.00 96.56 122 ASN A N 1
ATOM 995 C CA . ASN A 1 122 ? -4.495 -5.457 14.470 1.00 96.56 122 ASN A CA 1
ATOM 996 C C . ASN A 1 122 ? -5.479 -6.472 15.074 1.00 96.56 122 ASN A C 1
ATOM 998 O O . ASN A 1 122 ? -5.427 -7.641 14.710 1.00 96.56 122 ASN A O 1
ATOM 1002 N N . ASN A 1 123 ? -6.360 -6.053 15.986 1.00 96.88 123 ASN A N 1
ATOM 1003 C CA . ASN A 1 123 ? -7.334 -6.942 16.626 1.00 96.88 123 ASN A CA 1
ATOM 1004 C C . ASN A 1 123 ? -8.577 -7.221 15.761 1.00 96.88 123 ASN A C 1
ATOM 1006 O O . ASN A 1 123 ? -9.421 -8.025 16.151 1.00 96.88 123 ASN A O 1
ATOM 1010 N N . TYR A 1 124 ? -8.711 -6.549 14.616 1.00 95.81 124 TYR A N 1
ATOM 1011 C CA . TYR A 1 124 ? -9.890 -6.602 13.750 1.00 95.81 124 TYR A CA 1
ATOM 1012 C C . TYR A 1 124 ? -9.466 -6.799 12.295 1.00 95.81 124 TYR A C 1
ATOM 1014 O O . TYR A 1 124 ? -8.403 -6.325 11.920 1.00 95.81 124 TYR A O 1
ATOM 1022 N N . GLY A 1 125 ? -10.292 -7.418 11.452 1.00 92.31 125 GLY A N 1
ATOM 1023 C CA . GLY A 1 125 ? -9.946 -7.661 10.044 1.00 92.31 125 GLY A CA 1
ATOM 1024 C C . GLY A 1 125 ? -8.896 -8.761 9.838 1.00 92.31 125 GLY A C 1
ATOM 1025 O O . GLY A 1 125 ? -8.492 -9.444 10.777 1.00 92.31 125 GLY A O 1
ATOM 1026 N N . ASP A 1 126 ? -8.478 -8.925 8.588 1.00 90.56 126 ASP A N 1
ATOM 1027 C CA . ASP A 1 126 ? -7.582 -9.987 8.129 1.00 90.56 126 ASP A CA 1
ATOM 1028 C C . ASP A 1 126 ? -6.117 -9.541 8.066 1.00 90.56 126 ASP A C 1
ATOM 1030 O O . ASP A 1 126 ? -5.225 -10.382 8.178 1.00 90.56 126 ASP A O 1
ATOM 1034 N N . TYR A 1 127 ? -5.852 -8.245 7.860 1.00 93.44 127 TYR A N 1
ATOM 1035 C CA . TYR A 1 127 ? -4.490 -7.749 7.650 1.00 93.44 127 TYR A CA 1
ATOM 1036 C C . TYR A 1 127 ? -3.901 -7.029 8.857 1.00 93.44 127 TYR A C 1
ATOM 1038 O O . TYR A 1 127 ? -4.552 -6.217 9.527 1.00 93.44 127 TYR A O 1
ATOM 1046 N N . SER A 1 128 ? -2.606 -7.258 9.078 1.00 95.50 128 SER A N 1
ATOM 1047 C CA . SER A 1 128 ? -1.828 -6.467 10.026 1.00 95.50 128 SER A CA 1
ATOM 1048 C C . SER A 1 128 ? -1.683 -5.007 9.566 1.00 95.50 128 SER A C 1
ATOM 1050 O O . SER A 1 128 ? -1.593 -4.700 8.378 1.00 95.50 128 SER A O 1
ATOM 1052 N N . VAL A 1 129 ? -1.609 -4.077 10.516 1.00 96.44 129 VAL A N 1
ATOM 1053 C CA . VAL A 1 129 ? -1.312 -2.650 10.288 1.00 96.44 129 VAL A CA 1
ATOM 1054 C C . VAL A 1 129 ? 0.012 -2.484 9.552 1.00 96.44 129 VAL A C 1
ATOM 1056 O O . VAL A 1 129 ? 0.137 -1.650 8.660 1.00 96.44 129 VAL A O 1
ATOM 1059 N N . GLU A 1 130 ? 0.993 -3.311 9.903 1.00 96.31 130 GLU A N 1
ATOM 1060 C CA . GLU A 1 130 ? 2.300 -3.344 9.259 1.00 96.31 130 GLU A CA 1
ATOM 1061 C C . GLU A 1 130 ? 2.190 -3.698 7.772 1.00 96.31 130 GLU A C 1
ATOM 1063 O O . GLU A 1 130 ? 2.791 -3.018 6.935 1.00 96.31 130 GLU A O 1
ATOM 1068 N N . PHE A 1 131 ? 1.371 -4.699 7.431 1.00 96.06 131 PHE A N 1
ATOM 1069 C CA . PHE A 1 131 ? 1.043 -5.011 6.045 1.00 96.06 131 PHE A CA 1
ATOM 1070 C C . PHE A 1 131 ? 0.307 -3.853 5.374 1.00 96.06 131 PHE A C 1
ATOM 1072 O O . PHE A 1 131 ? 0.710 -3.437 4.293 1.00 96.06 131 PHE A O 1
ATOM 1079 N N . LEU A 1 132 ? -0.735 -3.298 6.001 1.00 96.31 132 LEU A N 1
ATOM 1080 C CA . LEU A 1 132 ? -1.531 -2.224 5.406 1.00 96.31 132 LEU A CA 1
ATOM 1081 C C . LEU A 1 132 ? -0.701 -0.969 5.101 1.00 96.31 132 LEU A C 1
ATOM 1083 O O . LEU A 1 132 ? -0.890 -0.364 4.049 1.00 96.31 132 LEU A O 1
ATOM 1087 N N . LEU A 1 133 ? 0.232 -0.579 5.971 1.00 97.25 133 LEU A N 1
ATOM 1088 C CA . LEU A 1 133 ? 1.102 0.576 5.725 1.00 97.25 133 LEU A CA 1
ATOM 1089 C C . LEU A 1 133 ? 2.068 0.320 4.565 1.00 97.25 133 LEU A C 1
ATOM 1091 O O . LEU A 1 133 ? 2.143 1.135 3.646 1.00 97.25 133 LEU A O 1
ATOM 1095 N N . ASN A 1 134 ? 2.765 -0.823 4.578 1.00 97.25 134 ASN A N 1
ATOM 1096 C CA . ASN A 1 134 ? 3.684 -1.201 3.499 1.00 97.25 134 ASN A CA 1
ATOM 1097 C C . ASN A 1 134 ? 2.950 -1.288 2.164 1.00 97.25 134 ASN A C 1
ATOM 1099 O O . ASN A 1 134 ? 3.356 -0.713 1.156 1.00 97.25 134 ASN A O 1
ATOM 1103 N N . PHE A 1 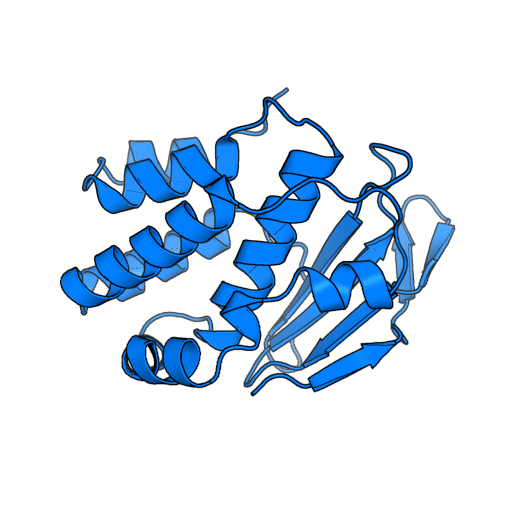135 ? 1.833 -2.005 2.173 1.00 94.44 135 PHE A N 1
ATOM 1104 C CA . PHE A 1 135 ? 1.024 -2.228 0.996 1.00 94.44 135 PHE A CA 1
ATOM 1105 C C . PHE A 1 135 ? 0.405 -0.925 0.477 1.00 94.44 135 PHE A C 1
ATOM 1107 O O . PHE A 1 135 ? 0.409 -0.683 -0.728 1.00 94.44 135 PHE A O 1
ATOM 1114 N N . GLY A 1 136 ? -0.054 -0.058 1.382 1.00 95.31 136 GLY A N 1
ATOM 1115 C CA . GLY A 1 136 ? -0.537 1.280 1.073 1.00 95.31 136 GLY A CA 1
ATOM 1116 C C . GLY A 1 136 ? 0.516 2.104 0.342 1.00 95.31 136 GLY A C 1
ATOM 1117 O O . GLY A 1 136 ? 0.265 2.508 -0.787 1.00 95.31 136 GLY A O 1
ATOM 1118 N N . GLU A 1 137 ? 1.706 2.298 0.920 1.00 96.50 137 GLU A N 1
ATOM 1119 C CA . GLU A 1 137 ? 2.788 3.066 0.277 1.00 96.50 137 GLU A CA 1
ATOM 1120 C C . GLU A 1 137 ? 3.179 2.499 -1.093 1.00 96.50 137 GLU A C 1
ATOM 1122 O O . GLU A 1 137 ? 3.349 3.257 -2.048 1.00 96.50 137 GLU A O 1
ATOM 1127 N N . LEU A 1 138 ? 3.253 1.172 -1.221 1.00 95.88 138 LEU A N 1
ATOM 1128 C CA . LEU A 1 138 ? 3.554 0.510 -2.489 1.00 95.88 138 LEU A CA 1
ATOM 1129 C C . LEU A 1 138 ? 2.473 0.741 -3.551 1.00 95.88 138 LEU A C 1
ATOM 1131 O O . LEU A 1 138 ? 2.811 0.958 -4.714 1.00 95.88 138 LEU A O 1
ATOM 1135 N N . LEU A 1 139 ? 1.191 0.740 -3.173 1.00 93.44 139 LEU A N 1
ATOM 1136 C CA . LEU A 1 139 ? 0.104 1.107 -4.082 1.00 93.44 139 LEU A CA 1
ATOM 1137 C C . LEU A 1 139 ? 0.219 2.568 -4.527 1.00 93.44 139 LEU A C 1
ATOM 1139 O O . LEU A 1 139 ? 0.052 2.853 -5.712 1.00 93.44 139 LEU A O 1
ATOM 1143 N N . MET A 1 140 ? 0.550 3.485 -3.609 1.00 94.00 140 MET A N 1
ATOM 1144 C CA . MET A 1 140 ? 0.749 4.894 -3.963 1.00 94.00 140 MET A CA 1
ATOM 1145 C C . MET A 1 140 ? 1.910 5.067 -4.949 1.00 94.00 140 MET A C 1
ATOM 1147 O O . MET A 1 140 ? 1.778 5.796 -5.933 1.00 94.00 140 MET A O 1
ATOM 1151 N N . LEU A 1 141 ? 3.033 4.380 -4.703 1.00 94.81 141 LEU A N 1
ATOM 1152 C CA . LEU A 1 141 ? 4.192 4.376 -5.596 1.00 94.81 141 LEU A CA 1
ATOM 1153 C C . LEU A 1 141 ? 3.824 3.834 -6.968 1.00 94.81 141 LEU A C 1
ATOM 1155 O O . LEU A 1 141 ? 4.096 4.490 -7.971 1.00 94.81 141 LEU A O 1
ATOM 1159 N N . GLN A 1 142 ? 3.192 2.662 -7.020 1.00 93.00 142 GLN A N 1
ATOM 1160 C CA . GLN A 1 142 ? 2.779 2.036 -8.270 1.00 93.00 142 GLN A CA 1
ATOM 1161 C C . GLN A 1 142 ? 1.880 2.974 -9.083 1.00 93.00 142 GLN A C 1
ATOM 1163 O O . GLN A 1 142 ? 2.102 3.171 -10.278 1.00 93.00 142 GLN A O 1
ATOM 1168 N N . GLU A 1 143 ? 0.879 3.568 -8.437 1.00 91.62 143 GLU A N 1
ATOM 1169 C CA . GLU A 1 143 ? -0.086 4.440 -9.095 1.00 91.62 143 GLU A CA 1
ATOM 1170 C C . GLU A 1 143 ? 0.588 5.695 -9.662 1.00 91.62 143 GLU A C 1
ATOM 1172 O O . GLU A 1 143 ? 0.499 5.947 -10.864 1.00 91.62 143 GLU A O 1
ATOM 1177 N N . LYS A 1 144 ? 1.362 6.419 -8.844 1.00 92.62 144 LYS A N 1
ATOM 1178 C CA . LYS A 1 144 ? 2.056 7.638 -9.286 1.00 92.62 144 LYS A CA 1
ATOM 1179 C C . LYS A 1 144 ? 3.156 7.392 -10.312 1.00 92.62 144 LYS A C 1
ATOM 1181 O O . LYS A 1 144 ? 3.444 8.284 -11.104 1.00 92.62 144 LYS A O 1
ATOM 1186 N N . THR A 1 145 ? 3.779 6.215 -10.293 1.00 93.31 145 THR A N 1
ATOM 1187 C CA . THR A 1 145 ? 4.803 5.842 -11.280 1.00 93.31 145 THR A CA 1
ATOM 1188 C C . THR A 1 145 ? 4.189 5.628 -12.655 1.00 93.31 145 THR A C 1
ATOM 1190 O O . THR A 1 145 ? 4.739 6.072 -13.657 1.00 93.31 145 THR A O 1
ATOM 1193 N N . ASN A 1 146 ? 3.040 4.957 -12.708 1.00 88.62 146 ASN A N 1
ATOM 1194 C CA . ASN A 1 146 ? 2.398 4.625 -13.974 1.00 88.62 146 ASN A CA 1
ATOM 1195 C C . ASN A 1 146 ? 1.575 5.773 -14.543 1.00 88.62 146 ASN A C 1
ATOM 1197 O O . ASN A 1 146 ? 1.481 5.914 -15.761 1.00 88.62 146 ASN A O 1
ATOM 1201 N N . ARG A 1 147 ? 0.945 6.566 -13.675 1.00 82.69 147 ARG A N 1
ATOM 1202 C CA . ARG A 1 147 ? 0.085 7.668 -14.086 1.00 82.69 147 ARG A CA 1
ATOM 1203 C C . ARG A 1 147 ? -0.008 8.707 -12.970 1.00 82.69 147 ARG A C 1
ATOM 1205 O O . ARG A 1 147 ? -0.742 8.535 -12.005 1.00 82.69 147 ARG A O 1
ATOM 1212 N N . ALA A 1 148 ? 0.737 9.803 -13.099 1.00 71.25 148 ALA A N 1
ATOM 1213 C CA . ALA A 1 148 ? 0.817 10.834 -12.059 1.00 71.25 148 ALA A CA 1
ATOM 1214 C C . ALA A 1 148 ? -0.528 11.547 -11.779 1.00 71.25 148 ALA A C 1
ATOM 1216 O O . ALA A 1 148 ? -0.721 12.078 -10.688 1.00 71.25 148 ALA A O 1
ATOM 1217 N N . ASP A 1 149 ? -1.453 11.540 -12.744 1.00 72.88 149 ASP A N 1
ATOM 1218 C CA . ASP A 1 149 ? -2.837 12.023 -12.637 1.00 72.88 149 ASP A CA 1
ATOM 1219 C C . ASP A 1 149 ? -3.835 10.937 -12.185 1.00 72.88 149 ASP A C 1
ATOM 1221 O O . ASP A 1 149 ? -5.048 11.155 -12.200 1.00 72.88 149 ASP A O 1
ATOM 1225 N N . ALA A 1 150 ? -3.374 9.738 -11.820 1.00 71.81 150 ALA A N 1
ATOM 1226 C CA . ALA A 1 150 ? -4.238 8.745 -11.199 1.00 71.81 150 ALA A CA 1
ATOM 1227 C C . ALA A 1 150 ? -4.493 9.108 -9.725 1.00 71.81 150 ALA A C 1
ATOM 1229 O O . ALA A 1 150 ? -3.606 9.565 -9.001 1.00 71.81 150 ALA A O 1
ATOM 1230 N N . TYR A 1 151 ? -5.751 8.943 -9.306 1.00 81.69 151 TYR A N 1
ATOM 1231 C CA . TYR A 1 151 ? -6.230 9.288 -7.965 1.00 81.69 151 TYR A CA 1
ATOM 1232 C C . TYR A 1 151 ? -7.038 8.162 -7.312 1.00 81.69 151 TYR A C 1
ATOM 1234 O O . TYR A 1 151 ? -7.731 8.414 -6.335 1.00 81.69 151 TYR A O 1
ATOM 1242 N N . MET A 1 152 ? -7.008 6.939 -7.835 1.00 86.44 152 MET A N 1
ATOM 1243 C CA . MET A 1 152 ? -7.749 5.798 -7.301 1.00 86.44 152 MET A CA 1
ATOM 1244 C C . MET A 1 152 ? -7.436 5.568 -5.821 1.00 86.44 152 MET A C 1
ATOM 1246 O O . MET A 1 152 ? -8.374 5.564 -5.026 1.00 86.44 152 MET A O 1
ATOM 1250 N N . PHE A 1 153 ? -6.164 5.449 -5.419 1.00 90.25 153 PHE A N 1
ATOM 1251 C CA . PHE A 1 153 ? -5.825 5.267 -4.005 1.00 90.25 153 PHE A CA 1
ATOM 1252 C C . PHE A 1 153 ? -6.408 6.395 -3.140 1.00 90.25 153 PHE A C 1
ATOM 1254 O O . PHE A 1 153 ? -7.115 6.134 -2.165 1.00 90.25 153 PHE A O 1
ATOM 1261 N N . ARG A 1 154 ? -6.181 7.656 -3.537 1.00 92.12 154 ARG A N 1
ATOM 1262 C CA . ARG A 1 154 ? -6.715 8.832 -2.834 1.00 92.12 154 ARG A CA 1
ATOM 1263 C C . ARG A 1 154 ? -8.240 8.802 -2.752 1.00 92.12 154 ARG A C 1
ATOM 1265 O O . ARG A 1 154 ? -8.782 9.009 -1.675 1.00 92.12 154 ARG A O 1
ATOM 1272 N N . ASN A 1 155 ? -8.923 8.523 -3.857 1.00 90.75 155 ASN A N 1
ATOM 1273 C CA . ASN A 1 155 ? -10.380 8.508 -3.947 1.00 90.75 155 ASN A CA 1
ATOM 1274 C C . ASN A 1 155 ? -10.980 7.417 -3.058 1.00 90.75 155 ASN A C 1
ATOM 1276 O O . ASN A 1 155 ? -11.954 7.672 -2.356 1.00 90.75 155 ASN A O 1
ATOM 1280 N N . VAL A 1 156 ? -10.387 6.220 -3.038 1.00 90.81 156 VAL A N 1
ATOM 1281 C CA . VAL A 1 156 ? -10.811 5.138 -2.140 1.00 90.81 156 VAL A CA 1
ATOM 1282 C C . VAL A 1 156 ? -10.636 5.562 -0.682 1.00 90.81 156 VAL A C 1
ATOM 1284 O O . VAL A 1 156 ? -11.580 5.448 0.096 1.00 90.81 156 VAL A O 1
ATOM 1287 N N . MET A 1 157 ? -9.475 6.112 -0.314 1.00 94.25 157 MET A N 1
ATOM 1288 C CA . MET A 1 157 ? -9.217 6.579 1.053 1.00 94.25 157 MET A CA 1
ATOM 1289 C C . MET A 1 157 ? -10.176 7.698 1.471 1.00 94.25 157 MET A C 1
ATOM 1291 O O . MET A 1 157 ? -10.770 7.631 2.543 1.00 94.25 157 MET A O 1
ATOM 1295 N N . THR A 1 158 ? -10.395 8.696 0.612 1.00 93.38 158 THR A N 1
ATOM 1296 C CA . THR A 1 158 ? -11.337 9.793 0.866 1.00 93.38 158 THR A CA 1
ATOM 1297 C C . THR A 1 158 ? -12.779 9.298 0.991 1.00 93.38 158 THR A C 1
ATOM 1299 O O . THR A 1 158 ? -13.495 9.759 1.877 1.00 93.38 158 THR A O 1
ATOM 1302 N N . ASN A 1 159 ? -13.206 8.331 0.172 1.00 91.94 159 ASN A N 1
ATOM 1303 C CA . ASN A 1 159 ? -14.554 7.768 0.269 1.00 91.94 159 ASN A CA 1
ATOM 1304 C C . ASN A 1 159 ? -14.766 7.014 1.586 1.00 91.94 159 ASN A C 1
ATOM 1306 O O . ASN A 1 159 ? -15.803 7.198 2.218 1.00 91.94 159 ASN A O 1
ATOM 1310 N N . ILE A 1 160 ? -13.783 6.220 2.033 1.00 92.69 160 ILE A N 1
ATOM 1311 C CA . ILE A 1 160 ? -13.853 5.571 3.351 1.00 92.69 160 ILE A CA 1
ATOM 1312 C C . ILE A 1 160 ? -13.871 6.635 4.452 1.00 92.69 160 ILE A C 1
ATOM 1314 O O . ILE A 1 160 ? -14.670 6.542 5.379 1.00 92.69 160 ILE A O 1
ATOM 1318 N N . ARG A 1 161 ? -13.022 7.665 4.353 1.00 94.00 161 ARG A N 1
ATOM 1319 C CA . ARG A 1 161 ? -12.883 8.722 5.365 1.00 94.00 161 ARG A CA 1
ATOM 1320 C C . ARG A 1 161 ? -14.143 9.563 5.570 1.00 94.00 161 ARG A C 1
ATOM 1322 O O . ARG A 1 161 ? -14.388 9.990 6.696 1.00 94.00 161 ARG A O 1
ATOM 1329 N N . ASN A 1 162 ? -14.899 9.800 4.501 1.00 92.19 162 ASN A N 1
ATOM 1330 C CA . ASN A 1 162 ? -16.106 10.630 4.497 1.00 92.19 162 ASN A CA 1
ATOM 1331 C C . ASN A 1 162 ? -17.395 9.830 4.739 1.00 92.19 162 ASN A C 1
ATOM 1333 O O . ASN A 1 162 ? -18.475 10.348 4.469 1.00 92.19 162 ASN A O 1
ATOM 1337 N N . ASP A 1 163 ? -17.280 8.576 5.192 1.00 84.00 163 ASP A N 1
ATOM 1338 C CA . ASP A 1 163 ? -18.423 7.690 5.439 1.00 84.00 163 ASP A CA 1
ATOM 1339 C C . ASP A 1 163 ? -19.328 7.560 4.204 1.00 84.00 163 ASP A C 1
ATOM 1341 O O . ASP A 1 163 ? -20.556 7.592 4.288 1.00 84.00 163 ASP A O 1
ATOM 1345 N N . GLY A 1 164 ? -18.705 7.440 3.025 1.00 78.56 164 GLY A N 1
ATOM 1346 C CA . GLY A 1 164 ? -19.431 7.135 1.801 1.00 78.56 164 GLY A CA 1
ATOM 1347 C C . GLY A 1 164 ? -20.230 5.841 1.957 1.00 78.56 164 GLY A C 1
ATOM 1348 O O . GLY A 1 164 ? -19.824 4.925 2.668 1.00 78.56 164 GLY A O 1
ATOM 1349 N N . ASP A 1 165 ? -21.364 5.745 1.268 1.00 85.06 165 ASP A N 1
ATOM 1350 C CA . ASP A 1 165 ? -22.124 4.497 1.215 1.00 85.06 165 ASP A CA 1
ATOM 1351 C C . ASP A 1 165 ? -21.229 3.315 0.775 1.00 85.06 165 ASP A C 1
ATOM 1353 O O . ASP A 1 165 ? -20.330 3.466 -0.062 1.00 85.06 165 ASP A O 1
ATOM 1357 N N . ILE A 1 166 ? -21.484 2.126 1.333 1.00 84.19 166 ILE A N 1
ATOM 1358 C CA . ILE A 1 166 ? -20.659 0.932 1.113 1.00 84.19 166 ILE A CA 1
ATOM 1359 C C . ILE A 1 166 ? -20.555 0.567 -0.373 1.00 84.19 166 ILE A C 1
ATOM 1361 O O . ILE A 1 166 ? -19.476 0.179 -0.826 1.00 84.19 166 ILE A O 1
ATOM 1365 N N . TYR A 1 167 ? -21.620 0.749 -1.164 1.00 82.81 167 TYR A N 1
ATOM 1366 C CA . TYR A 1 167 ? -21.571 0.497 -2.604 1.00 82.81 167 TYR A CA 1
ATOM 1367 C C . TYR A 1 167 ? -20.685 1.517 -3.316 1.00 82.81 167 TYR A C 1
ATOM 1369 O O . TYR A 1 167 ? -19.916 1.137 -4.198 1.00 82.81 167 TYR A O 1
ATOM 1377 N N . SER A 1 168 ? -20.737 2.789 -2.918 1.00 82.81 168 SER A N 1
ATOM 1378 C CA . SER A 1 168 ? -19.854 3.839 -3.443 1.00 82.81 168 SER A CA 1
ATOM 1379 C C . SER A 1 168 ? -18.374 3.550 -3.153 1.00 82.81 168 SER A C 1
ATOM 1381 O O . SER A 1 168 ? -17.529 3.637 -4.049 1.00 82.81 168 SER A O 1
ATOM 1383 N N . ILE A 1 169 ? -18.058 3.133 -1.923 1.00 83.69 169 ILE A N 1
ATOM 1384 C CA . ILE A 1 169 ? -16.696 2.774 -1.501 1.00 83.69 169 ILE A CA 1
ATOM 1385 C C . ILE A 1 169 ? -16.182 1.545 -2.264 1.00 83.69 169 ILE A C 1
ATOM 1387 O O . ILE A 1 169 ? -15.071 1.545 -2.796 1.00 83.69 169 ILE A O 1
ATOM 1391 N N . VAL A 1 170 ? -16.988 0.485 -2.346 1.00 83.06 170 VAL A N 1
ATOM 1392 C CA . VAL A 1 170 ? -16.615 -0.745 -3.059 1.00 83.06 170 VAL A CA 1
ATOM 1393 C C . VAL A 1 170 ? -16.472 -0.483 -4.561 1.00 83.06 170 VAL A C 1
ATOM 1395 O O . VAL A 1 170 ? -15.542 -0.984 -5.197 1.00 83.06 170 VAL A O 1
ATOM 1398 N N . SER A 1 171 ? -17.353 0.336 -5.138 1.00 82.25 171 SER A N 1
ATOM 1399 C CA . SER A 1 171 ? -17.295 0.727 -6.548 1.00 82.25 171 SER A CA 1
ATOM 1400 C C . SER A 1 171 ? -16.008 1.491 -6.872 1.00 82.25 171 SER A C 1
ATOM 1402 O O . SER A 1 171 ? -15.332 1.162 -7.849 1.00 82.25 171 SER A O 1
ATOM 1404 N N . SER A 1 172 ? -15.589 2.443 -6.028 1.00 81.06 172 SER A N 1
ATOM 1405 C CA . SER A 1 172 ? -14.335 3.175 -6.257 1.00 81.06 172 SER A CA 1
ATOM 1406 C C . SER A 1 172 ? -13.096 2.283 -6.136 1.00 81.06 172 SER A C 1
ATOM 1408 O O . SER A 1 172 ? -12.125 2.491 -6.859 1.00 81.06 172 SER A O 1
ATOM 1410 N N . ALA A 1 173 ? -13.143 1.248 -5.292 1.00 79.06 173 ALA A N 1
ATOM 1411 C CA . ALA A 1 173 ? -12.058 0.281 -5.109 1.00 79.06 173 ALA A CA 1
ATOM 1412 C C . ALA A 1 173 ? -12.015 -0.839 -6.168 1.00 79.06 173 ALA A C 1
ATOM 1414 O O . ALA A 1 173 ? -11.049 -1.607 -6.229 1.00 79.06 173 ALA A O 1
ATOM 1415 N N . THR A 1 174 ? -13.064 -0.967 -6.983 1.00 76.75 174 THR A N 1
ATOM 1416 C CA . THR A 1 174 ? -13.170 -1.963 -8.064 1.00 76.75 174 THR A CA 1
ATOM 1417 C C . THR A 1 174 ? -13.067 -1.349 -9.454 1.00 76.75 174 THR A C 1
ATOM 1419 O O . THR A 1 174 ? -12.894 -2.091 -10.425 1.00 76.75 174 THR A O 1
ATOM 1422 N N . HIS A 1 175 ? -13.137 -0.018 -9.562 1.00 62.75 175 HIS A N 1
ATOM 1423 C CA . HIS A 1 175 ? -13.024 0.691 -10.827 1.00 62.75 175 HIS A CA 1
ATOM 1424 C C . HIS A 1 175 ? -11.624 0.503 -11.422 1.00 62.75 175 HIS A C 1
ATOM 1426 O O . HIS A 1 175 ? -10.671 1.207 -11.095 1.00 62.75 175 HIS A O 1
ATOM 1432 N N . ASN A 1 176 ? -11.510 -0.461 -12.335 1.00 50.91 176 ASN A N 1
ATOM 1433 C CA . ASN A 1 176 ? -10.395 -0.533 -13.262 1.00 50.91 176 ASN A CA 1
ATOM 1434 C C . ASN A 1 176 ? -10.527 0.692 -14.167 1.00 50.91 176 ASN A C 1
ATOM 1436 O O . ASN A 1 176 ? -11.370 0.697 -15.067 1.00 50.91 176 ASN A O 1
ATOM 1440 N N . GLY A 1 177 ? -9.751 1.744 -13.896 1.00 44.41 177 GLY A N 1
ATOM 1441 C CA . GLY A 1 177 ? -9.544 2.806 -14.873 1.00 44.41 177 GLY A CA 1
ATOM 1442 C C . GLY A 1 177 ? -9.155 2.141 -16.189 1.00 44.41 177 GLY A C 1
ATOM 1443 O O . GLY A 1 177 ? -8.134 1.458 -16.246 1.00 44.41 177 GLY A O 1
ATOM 1444 N N . ARG A 1 178 ? -10.042 2.227 -17.180 1.00 32.28 178 ARG A N 1
ATOM 1445 C CA . ARG A 1 178 ? -9.726 1.839 -18.554 1.00 32.28 178 ARG A CA 1
ATOM 1446 C C . ARG A 1 178 ? -8.693 2.801 -19.114 1.00 32.28 178 ARG A C 1
ATOM 1448 O O . ARG A 1 178 ? -8.731 3.988 -18.712 1.00 32.28 178 ARG A O 1
#

Radius of gyration: 15.44 Å; chains: 1; bounding box: 39×34×38 Å

Secondary structure (DSSP, 8-state):
--EEEE---EEEETTEEEE-SEEEE-SSEEEEEEE-SSSTT-EEEEEEETTSPPB---HHHHHHHHHHHHHH-HHHHHHHHHHHHHHHHH----S---HHHHHHH--GGG-HHHHHHTGGGGGSSSS-HHHHHHHHHHHHHHHHHH-TT--HHHHHHHHHHTT--HHHHHHHHH----

pLDDT: mean 91.18, std 9.35, range [32.28, 98.44]

Organism: NCBI:txid84698

Foldseek 3Di:
DKDKDQFPDWDDDPNDIWTFQIWIGDPQKIKTWTDDDLDQAAIFIWMDGHPDDIDRDFLLLLLVQLVFLCVVPVPLSLVVLVVLLVLLVVAAADPHNHRVSLVVQLPLLPDPVSLVSNQVSCVTGDDRPSCSSSVSSVVSRNQRNNPVPDCLSVLLSVCSNVVHDPCSNSCSRPDPPD